Protein AF-A0A3M2DE88-F1 (afdb_monomer_lite)

pLDDT: mean 73.84, std 16.17, range [36.0, 92.06]

Sequence (151 aa):
MIAWYNGPTGQKIAAIEATQSFHRLDDEEFADDQIAKPFALRRLEQVRRLESALNFQAVREEFAISTALALTAALDVLLPSDQQIDPRLMRKELEAEHRRERLATSQRTIDSLWSLYRGLTDEELEHYVASLNPRMANDFTEPCARLFGTS

Secondary structure (DSSP, 8-state):
--TTTTSHHHHHHHHHHHH---PPPPHHHHHHHHHS-THHHHHHHHHHHHHHHHTHHHHHHHHHHHHHHHHHHHHHTTS-TTTPPPHHHHHHHHHHHHHHHHHHHHHHHHHHHHHHTTTS-HHHHHHHHHHHSTTTTHHHHHHHHHHTT--

Radius of gyration: 19.75 Å; chains: 1; bounding box: 45×34×52 Å

Structure (mmCIF, N/CA/C/O backbone):
data_AF-A0A3M2DE88-F1
#
_entry.id   AF-A0A3M2DE88-F1
#
l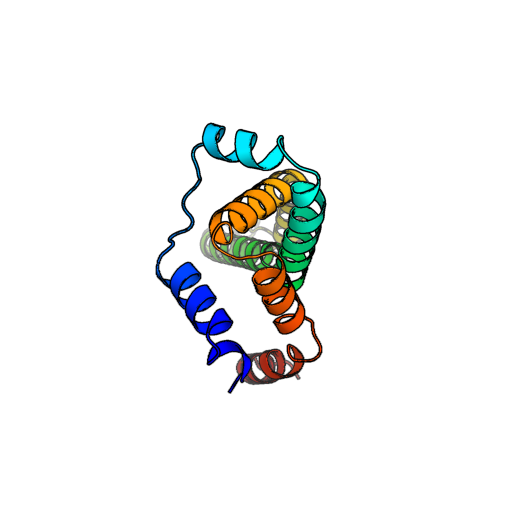oop_
_atom_site.group_PDB
_atom_site.id
_atom_site.type_symbol
_atom_site.label_atom_id
_atom_site.label_alt_id
_atom_site.label_comp_id
_atom_site.label_asym_id
_atom_site.label_entity_id
_atom_site.label_seq_id
_atom_site.pdbx_PDB_ins_code
_atom_site.Cartn_x
_atom_site.Cartn_y
_atom_site.Cartn_z
_atom_site.occupancy
_atom_site.B_iso_or_equiv
_atom_site.auth_seq_id
_atom_site.auth_comp_id
_atom_site.auth_asym_id
_atom_site.auth_atom_id
_atom_site.pdbx_PDB_model_num
ATOM 1 N N . MET A 1 1 ? 3.494 -16.619 18.479 1.00 50.00 1 MET A N 1
ATOM 2 C CA . MET A 1 1 ? 2.088 -16.511 18.028 1.00 50.00 1 MET A CA 1
ATOM 3 C C . MET A 1 1 ? 1.503 -15.281 18.692 1.00 50.00 1 MET A C 1
ATOM 5 O O . MET A 1 1 ? 1.643 -15.141 19.901 1.00 50.00 1 MET A O 1
ATOM 9 N N . ILE A 1 2 ? 1.002 -14.337 17.903 1.00 61.16 2 ILE A N 1
ATOM 10 C CA . ILE A 1 2 ? 0.817 -12.964 18.356 1.00 61.16 2 ILE A CA 1
ATOM 11 C C . ILE A 1 2 ? -0.446 -12.853 19.227 1.00 61.16 2 ILE A C 1
ATOM 13 O O . ILE A 1 2 ? -1.559 -12.990 18.732 1.00 61.16 2 ILE A O 1
ATOM 17 N N . ALA A 1 3 ? -0.280 -12.622 20.532 1.00 68.00 3 ALA A N 1
ATOM 18 C CA . ALA A 1 3 ? -1.375 -12.664 21.505 1.00 68.00 3 ALA A CA 1
ATOM 19 C C . ALA A 1 3 ? -2.527 -11.681 21.206 1.00 68.00 3 ALA A C 1
ATOM 21 O O . ALA A 1 3 ? -3.670 -11.978 21.545 1.00 68.00 3 ALA A O 1
ATOM 22 N N . TRP A 1 4 ? -2.255 -10.552 20.535 1.00 74.94 4 TRP A N 1
ATOM 23 C CA . TRP A 1 4 ? -3.293 -9.577 20.169 1.00 74.94 4 TRP A CA 1
ATOM 24 C C . TRP A 1 4 ? -4.267 -10.110 19.109 1.00 74.94 4 TRP A C 1
ATOM 26 O O . TRP A 1 4 ? -5.458 -9.809 19.171 1.00 74.94 4 TRP A O 1
ATOM 36 N N . TYR A 1 5 ? -3.791 -10.952 18.185 1.00 77.00 5 TYR A N 1
ATOM 37 C CA . TYR A 1 5 ? -4.593 -11.499 17.083 1.00 77.00 5 TYR A CA 1
ATOM 38 C C . TYR A 1 5 ? -5.709 -12.430 17.583 1.00 77.00 5 TYR A C 1
ATOM 40 O O . TYR A 1 5 ? -6.795 -12.497 17.014 1.00 77.00 5 TYR A O 1
ATOM 48 N N . ASN A 1 6 ? -5.467 -13.109 18.706 1.00 79.06 6 ASN A N 1
ATOM 49 C CA . ASN A 1 6 ? -6.437 -14.011 19.327 1.00 79.06 6 ASN A CA 1
ATOM 50 C C . ASN A 1 6 ? -7.484 -13.280 20.190 1.00 79.06 6 ASN A C 1
ATOM 52 O O . ASN A 1 6 ? -8.412 -13.916 20.685 1.00 79.06 6 ASN A O 1
ATOM 56 N N . GLY A 1 7 ? -7.341 -11.966 20.398 1.00 81.00 7 GLY A N 1
ATOM 57 C CA . GLY A 1 7 ? -8.308 -11.158 21.140 1.00 81.00 7 GLY A CA 1
ATOM 58 C C . GLY A 1 7 ? -9.535 -10.762 20.304 1.00 81.00 7 GLY A C 1
ATOM 59 O O . GLY A 1 7 ? -9.505 -10.865 19.076 1.00 81.00 7 GLY A O 1
ATOM 60 N N . PRO A 1 8 ? -10.604 -10.238 20.938 1.00 84.81 8 PRO A N 1
ATOM 61 C CA . PRO A 1 8 ? -11.811 -9.783 20.237 1.00 84.81 8 PRO A CA 1
ATOM 62 C C . PRO A 1 8 ? -11.518 -8.758 19.132 1.00 84.81 8 PRO A C 1
ATOM 64 O O . PRO A 1 8 ? -12.046 -8.864 18.028 1.00 84.81 8 PRO A O 1
ATOM 67 N N . THR A 1 9 ? -10.621 -7.805 19.404 1.00 84.56 9 THR A N 1
ATOM 68 C CA . THR A 1 9 ? -10.178 -6.800 18.427 1.00 84.56 9 THR A CA 1
ATOM 69 C C . THR A 1 9 ? -9.405 -7.437 17.271 1.00 84.56 9 THR A C 1
ATOM 71 O O . THR A 1 9 ? -9.679 -7.121 16.118 1.00 84.56 9 THR A O 1
ATOM 74 N N . GLY A 1 10 ? -8.499 -8.381 17.552 1.00 84.75 10 GLY A N 1
ATOM 75 C CA . GLY A 1 10 ? -7.733 -9.094 16.526 1.00 84.75 10 GLY A CA 1
ATOM 76 C C . GLY A 1 10 ? -8.613 -9.923 15.589 1.00 84.75 10 GLY A C 1
ATOM 77 O O . GLY A 1 10 ? -8.459 -9.842 14.375 1.00 84.75 10 GLY A O 1
ATOM 78 N N . GLN A 1 11 ? -9.605 -10.633 16.131 1.00 87.50 11 GLN A N 1
ATOM 79 C CA . GLN A 1 11 ? -10.589 -11.385 15.341 1.00 87.50 11 GLN A CA 1
ATOM 80 C C . GLN A 1 11 ? -11.461 -10.470 14.474 1.00 87.50 11 GLN A C 1
ATOM 82 O O . GLN A 1 11 ? -11.764 -10.800 13.329 1.00 87.50 11 GLN A O 1
ATOM 87 N N . LYS A 1 12 ? -11.841 -9.298 14.994 1.00 87.44 12 LYS A N 1
ATOM 88 C CA . LYS A 1 12 ? -12.603 -8.297 14.240 1.00 87.44 12 LYS A CA 1
ATOM 89 C C . LYS A 1 12 ? -11.787 -7.732 13.074 1.00 87.44 12 LYS A C 1
ATOM 91 O O . LYS A 1 12 ? -12.309 -7.643 11.969 1.00 87.44 12 LYS A O 1
ATOM 96 N N . ILE A 1 13 ? -10.513 -7.411 13.300 1.00 86.62 13 ILE A N 1
ATOM 97 C CA . ILE A 1 13 ? -9.581 -6.972 12.248 1.00 86.62 13 ILE A CA 1
ATOM 98 C C . ILE A 1 13 ? -9.397 -8.075 11.205 1.00 86.62 13 ILE A C 1
ATOM 100 O O . ILE A 1 13 ? -9.574 -7.819 10.020 1.00 86.62 13 ILE A O 1
ATOM 104 N N . ALA A 1 14 ? -9.146 -9.312 11.637 1.00 85.81 14 ALA A N 1
ATOM 105 C CA . ALA A 1 14 ? -9.008 -10.452 10.736 1.00 85.81 14 ALA A CA 1
ATOM 106 C C . ALA A 1 14 ? -10.262 -10.663 9.875 1.00 85.81 14 ALA A C 1
ATOM 108 O O . ALA A 1 14 ? -10.153 -10.944 8.686 1.00 85.81 14 ALA A O 1
ATOM 109 N N . ALA A 1 15 ? -11.455 -10.494 10.449 1.00 85.56 15 ALA A N 1
ATOM 110 C CA . ALA A 1 15 ? -12.706 -10.571 9.703 1.00 85.56 15 ALA A CA 1
ATOM 111 C C . ALA A 1 15 ? -12.846 -9.429 8.682 1.00 85.56 15 ALA A C 1
ATOM 113 O O . ALA A 1 15 ? -13.276 -9.678 7.556 1.00 85.56 15 ALA A O 1
ATOM 114 N N . ILE A 1 16 ? -12.462 -8.199 9.043 1.00 84.69 16 ILE A N 1
ATOM 115 C CA . ILE A 1 16 ? -12.432 -7.046 8.126 1.00 84.69 16 ILE A CA 1
ATOM 116 C C . ILE A 1 16 ? -11.487 -7.329 6.946 1.00 84.69 16 ILE A C 1
ATOM 118 O O . ILE A 1 16 ? -11.893 -7.203 5.792 1.00 84.69 16 ILE A O 1
ATOM 122 N N . GLU A 1 17 ? -10.263 -7.783 7.221 1.00 82.88 17 GLU A N 1
ATOM 123 C CA . GLU A 1 17 ? -9.242 -8.077 6.205 1.00 82.88 17 GLU A CA 1
ATOM 124 C C . GLU A 1 17 ? -9.597 -9.298 5.338 1.00 82.88 17 GLU A C 1
ATOM 126 O O . GLU A 1 17 ? -9.288 -9.323 4.149 1.00 82.88 17 GLU A O 1
ATOM 131 N N . ALA A 1 18 ? -10.282 -10.300 5.898 1.00 79.50 18 ALA A N 1
ATOM 132 C CA . ALA A 1 18 ? -10.698 -11.498 5.167 1.00 79.50 18 ALA A CA 1
ATOM 133 C C . ALA A 1 18 ? -11.913 -11.272 4.253 1.00 79.50 18 ALA A C 1
ATOM 135 O O . ALA A 1 18 ? -12.094 -12.009 3.284 1.00 79.50 18 ALA A O 1
ATOM 136 N N . THR A 1 19 ? -12.775 -10.301 4.571 1.00 70.62 19 THR A N 1
ATOM 137 C CA . THR A 1 19 ? -14.028 -10.063 3.831 1.00 70.62 19 THR A CA 1
ATOM 138 C C . THR A 1 19 ? -13.907 -9.002 2.746 1.00 70.62 19 THR A C 1
ATOM 140 O O . THR A 1 19 ? -14.709 -9.012 1.811 1.00 70.62 19 THR A O 1
ATOM 143 N N . GLN A 1 20 ? -12.918 -8.109 2.818 1.00 59.62 20 GLN A N 1
ATOM 144 C CA . GLN A 1 20 ? -12.772 -7.041 1.837 1.00 59.62 20 GLN A CA 1
ATOM 145 C C . GLN A 1 20 ? -11.670 -7.331 0.813 1.00 59.62 20 GLN A C 1
ATOM 147 O O . GLN A 1 20 ? -10.478 -7.223 1.081 1.00 59.62 20 GLN A O 1
ATOM 152 N N . SER A 1 21 ? -12.093 -7.586 -0.427 1.00 52.06 21 SER A N 1
ATOM 153 C CA . SER A 1 21 ? -11.334 -7.099 -1.586 1.00 52.06 21 SER A CA 1
ATOM 154 C C . SER A 1 21 ? -11.362 -5.573 -1.508 1.00 52.06 21 SER A C 1
ATOM 156 O O . SER A 1 21 ? -12.441 -5.050 -1.259 1.00 52.06 21 SER A O 1
ATOM 158 N N . PHE A 1 22 ? -10.230 -4.872 -1.663 1.00 52.78 22 PHE A N 1
ATOM 159 C CA . PHE A 1 22 ? -10.142 -3.401 -1.606 1.00 52.78 22 PHE A CA 1
ATOM 160 C C . PHE A 1 22 ? -11.232 -2.733 -2.470 1.00 52.78 22 PHE A C 1
ATOM 162 O O . PHE A 1 22 ? -11.026 -2.462 -3.654 1.00 52.78 22 PHE A O 1
ATOM 169 N N . HIS A 1 23 ? -12.408 -2.488 -1.897 1.00 43.34 23 HIS A N 1
ATOM 170 C CA . HIS A 1 23 ? -13.513 -1.841 -2.577 1.00 43.34 23 HIS A CA 1
ATOM 171 C C . HIS A 1 23 ? -13.348 -0.342 -2.364 1.00 43.34 23 HIS A C 1
ATOM 173 O O . HIS A 1 23 ? -13.332 0.151 -1.237 1.00 43.34 23 HIS A O 1
ATOM 179 N N . ARG A 1 24 ? -13.200 0.378 -3.478 1.00 48.41 24 ARG A N 1
ATOM 180 C CA . ARG A 1 24 ? -13.416 1.823 -3.537 1.00 48.41 24 ARG A CA 1
ATOM 181 C C . ARG A 1 24 ? -14.817 2.093 -2.985 1.00 48.41 24 ARG A C 1
ATOM 183 O O . ARG A 1 24 ? -15.773 1.535 -3.518 1.00 48.41 24 ARG A O 1
ATOM 190 N N . LEU A 1 25 ? -14.927 2.903 -1.934 1.00 50.72 25 LEU A N 1
ATOM 191 C CA . LEU A 1 25 ? -16.208 3.541 -1.642 1.00 50.72 25 LEU A CA 1
ATOM 192 C C . LEU A 1 25 ? -16.539 4.483 -2.799 1.00 50.72 25 LEU A C 1
ATOM 194 O O . LEU A 1 25 ? -15.629 5.049 -3.411 1.00 50.72 25 LEU A O 1
ATOM 198 N N . ASP A 1 26 ? -17.829 4.645 -3.072 1.00 51.09 26 ASP A N 1
ATOM 199 C CA . ASP A 1 26 ? -18.312 5.795 -3.824 1.00 51.09 26 ASP A CA 1
ATOM 200 C C . ASP A 1 26 ? -17.920 7.068 -3.058 1.00 51.09 26 ASP A C 1
ATOM 202 O O . ASP A 1 26 ? -18.142 7.176 -1.848 1.00 51.09 26 ASP A O 1
ATOM 206 N N . ASP A 1 27 ? -17.296 8.014 -3.763 1.00 54.28 27 ASP A N 1
ATOM 207 C CA . ASP A 1 27 ? -16.639 9.206 -3.203 1.00 54.28 27 ASP A CA 1
ATOM 208 C C . ASP A 1 27 ? -17.583 10.097 -2.354 1.00 54.28 27 ASP A C 1
ATOM 210 O O . ASP A 1 27 ? -17.120 10.906 -1.548 1.00 54.28 27 ASP A O 1
ATOM 214 N N . GLU A 1 28 ? -18.904 9.935 -2.490 1.00 52.78 28 GLU A N 1
ATOM 215 C CA . GLU A 1 28 ? -19.930 10.709 -1.777 1.00 52.78 28 GLU A CA 1
ATOM 216 C C . GLU A 1 28 ? -20.119 10.271 -0.311 1.00 52.78 28 GLU A C 1
ATOM 218 O O . GLU A 1 28 ? -20.211 11.124 0.570 1.00 52.78 28 GLU A O 1
ATOM 223 N N . GLU A 1 29 ? -20.095 8.966 -0.008 1.00 54.72 29 GLU A N 1
ATOM 224 C CA . GLU A 1 29 ? -20.278 8.458 1.370 1.00 54.72 29 GLU A CA 1
ATOM 225 C C . GLU A 1 29 ? -19.037 8.749 2.241 1.00 54.72 29 GLU A C 1
ATOM 227 O O . GLU A 1 29 ? -19.114 8.893 3.461 1.00 54.72 29 GLU A O 1
ATOM 232 N N . PHE A 1 30 ? -17.876 8.891 1.595 1.00 57.00 30 PHE A N 1
ATOM 233 C CA . PHE A 1 30 ? -16.601 9.189 2.241 1.00 57.00 30 PHE A CA 1
ATOM 234 C C . PHE A 1 30 ? -16.442 10.672 2.624 1.00 57.00 30 PHE A C 1
ATOM 236 O O . PHE A 1 30 ? -15.752 11.000 3.594 1.00 57.00 30 PHE A O 1
ATOM 243 N N . ALA A 1 31 ? -17.077 11.579 1.874 1.00 57.66 31 ALA A N 1
ATOM 244 C CA . ALA A 1 31 ? -17.024 13.016 2.133 1.00 57.66 31 ALA A CA 1
ATOM 245 C C . ALA A 1 31 ? -17.815 13.404 3.396 1.00 57.66 31 ALA A C 1
ATOM 247 O O . ALA A 1 31 ? -17.329 14.200 4.204 1.00 57.66 31 ALA A O 1
ATOM 248 N N . ASP A 1 32 ? -18.984 12.798 3.615 1.00 57.16 32 ASP A N 1
ATOM 249 C CA . ASP A 1 32 ? -19.841 13.103 4.768 1.00 57.16 32 ASP A CA 1
ATOM 250 C C . ASP A 1 32 ? -19.217 12.667 6.108 1.00 57.16 32 ASP A C 1
ATOM 252 O O . ASP A 1 32 ? -19.322 13.383 7.111 1.00 57.16 32 ASP A O 1
ATOM 256 N N . ASP A 1 33 ? -18.482 11.551 6.123 1.00 56.94 33 ASP A N 1
ATOM 257 C CA . ASP A 1 33 ? -17.803 11.036 7.321 1.00 56.94 33 ASP A CA 1
ATOM 258 C C . ASP A 1 33 ? -16.586 11.889 7.739 1.00 56.94 33 ASP A C 1
ATOM 260 O O . ASP A 1 33 ? -16.257 11.979 8.927 1.00 56.94 33 ASP A O 1
ATOM 264 N N . GLN A 1 34 ? -15.926 12.560 6.786 1.00 56.66 34 GLN A N 1
ATOM 265 C CA . GLN A 1 34 ? -14.774 13.429 7.064 1.00 56.66 34 GLN A CA 1
ATOM 266 C C . GLN A 1 34 ? -15.162 14.826 7.566 1.00 56.66 34 GLN A C 1
ATOM 268 O O . GLN A 1 34 ? -14.399 15.445 8.311 1.00 56.66 34 GLN A O 1
ATOM 273 N N . ILE A 1 35 ? -16.325 15.345 7.165 1.00 54.97 35 ILE A N 1
ATOM 274 C CA . ILE A 1 35 ? -16.667 16.766 7.338 1.00 54.97 35 ILE A CA 1
ATOM 275 C C . ILE A 1 35 ? -17.307 17.065 8.710 1.00 54.97 35 ILE A C 1
ATOM 277 O O . ILE A 1 35 ? -17.264 18.204 9.176 1.00 54.97 35 ILE A O 1
ATOM 281 N N . ALA A 1 36 ? -17.862 16.075 9.418 1.00 49.53 36 ALA A N 1
ATOM 282 C CA . ALA A 1 36 ? -18.843 16.379 10.464 1.00 49.53 36 ALA A CA 1
ATOM 283 C C . ALA A 1 36 ? -18.349 16.511 11.927 1.00 49.53 36 ALA A C 1
ATOM 285 O O . ALA A 1 36 ? -19.133 16.989 12.751 1.00 49.53 36 ALA A O 1
ATOM 286 N N . LYS A 1 37 ? -17.132 16.103 12.344 1.00 54.09 37 LYS A N 1
ATOM 287 C CA . LYS A 1 37 ? -16.791 16.067 13.796 1.00 54.09 37 LYS A CA 1
ATOM 288 C C . LYS A 1 37 ? -15.310 16.298 14.151 1.00 54.09 37 LYS A C 1
ATOM 290 O O . LYS A 1 37 ? -14.436 15.825 13.437 1.00 54.09 37 LYS A O 1
ATOM 295 N N . PRO 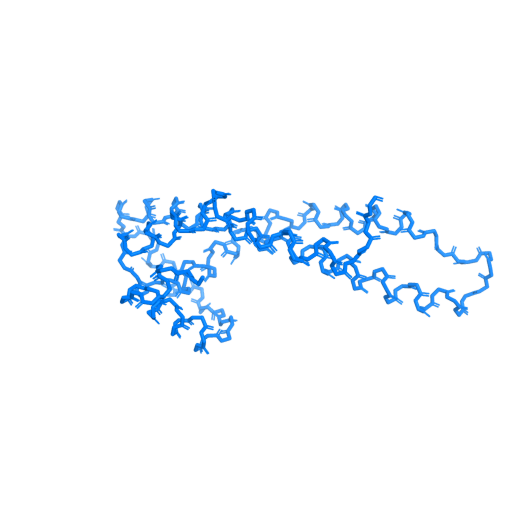A 1 38 ? -14.995 16.861 15.341 1.00 53.19 38 PRO A N 1
ATOM 296 C CA . PRO A 1 38 ? -13.630 16.872 15.897 1.00 53.19 38 PRO A CA 1
ATOM 297 C C . PRO A 1 38 ? -13.027 15.465 16.092 1.00 53.19 38 PRO A C 1
ATOM 299 O O . PRO A 1 38 ? -11.807 15.314 16.094 1.00 53.19 38 PRO A O 1
ATOM 302 N N . PHE A 1 39 ? -13.866 14.425 16.177 1.00 56.59 39 PHE A N 1
ATOM 303 C CA . PHE A 1 39 ? -13.452 13.015 16.159 1.00 56.59 39 PHE A CA 1
ATOM 304 C C . PHE A 1 39 ? -12.753 12.605 14.846 1.00 56.59 39 PHE A C 1
ATOM 306 O O . PHE A 1 39 ? -11.932 11.690 14.854 1.00 56.59 39 PHE A O 1
ATOM 313 N N . ALA A 1 40 ? -12.996 13.319 13.740 1.00 70.75 40 ALA A N 1
ATOM 314 C CA . ALA A 1 40 ? -12.380 13.018 12.452 1.00 70.75 40 ALA A CA 1
ATOM 315 C C . ALA A 1 40 ? -10.861 13.279 12.442 1.00 70.75 40 ALA A C 1
ATOM 317 O O . ALA A 1 40 ? -10.116 12.536 11.809 1.00 70.75 40 ALA A O 1
ATOM 318 N N . LEU A 1 41 ? -10.365 14.273 13.193 1.00 76.75 41 LEU A N 1
ATOM 319 C CA . LEU A 1 41 ? -8.928 14.581 13.238 1.00 76.75 41 LEU A CA 1
ATOM 320 C C . LEU A 1 41 ? -8.120 13.491 13.953 1.00 76.75 41 LEU A C 1
ATOM 322 O O . LEU A 1 41 ? -7.075 13.078 13.454 1.00 76.75 41 LEU A O 1
ATOM 326 N N . ARG A 1 42 ? -8.623 12.994 15.092 1.00 82.25 42 ARG A N 1
ATOM 327 C CA . ARG A 1 42 ? -7.987 11.895 15.837 1.00 82.25 42 ARG A CA 1
ATOM 328 C C . ARG A 1 42 ? -7.927 10.635 14.981 1.00 82.25 42 ARG A C 1
ATOM 330 O O . ARG A 1 42 ? -6.872 10.018 14.864 1.00 82.25 42 ARG A O 1
ATOM 337 N N . ARG A 1 43 ? -9.042 10.285 14.341 1.00 84.62 43 ARG A N 1
ATOM 338 C CA . ARG A 1 43 ? -9.106 9.125 13.453 1.00 84.62 43 ARG A CA 1
ATOM 339 C C . ARG A 1 43 ? -8.175 9.270 12.250 1.00 84.62 43 ARG A C 1
ATOM 341 O O . ARG A 1 43 ? -7.491 8.314 11.897 1.00 84.62 43 ARG A O 1
ATOM 348 N N . LEU A 1 44 ? -8.059 10.469 11.680 1.00 83.62 44 LEU A N 1
ATOM 349 C CA . LEU A 1 44 ? -7.139 10.735 10.569 1.00 83.62 44 LEU A CA 1
ATOM 350 C C . LEU A 1 44 ? -5.685 10.503 10.976 1.00 83.62 44 LEU A C 1
ATOM 352 O O . LEU A 1 44 ? -4.911 9.912 10.224 1.00 83.62 44 LEU A O 1
ATOM 356 N N . GLU A 1 45 ? -5.310 10.943 12.175 1.00 86.94 45 GLU A N 1
ATOM 357 C CA . GLU A 1 45 ? -3.978 10.704 12.722 1.00 86.94 45 GLU A CA 1
ATOM 358 C C . GLU A 1 45 ? -3.712 9.208 12.939 1.00 86.94 45 GLU A C 1
ATOM 360 O O . GLU A 1 45 ? -2.649 8.709 12.567 1.00 86.94 45 GLU A O 1
ATOM 365 N N . GLN A 1 46 ? -4.689 8.470 13.471 1.00 87.56 46 GLN A N 1
ATOM 366 C CA . GLN A 1 46 ? -4.585 7.021 13.659 1.00 87.56 46 GLN A CA 1
ATOM 367 C C . GLN A 1 46 ? -4.421 6.279 12.331 1.00 87.56 46 GLN A C 1
ATOM 369 O O . GLN A 1 46 ? -3.545 5.426 12.218 1.00 87.56 46 GLN A O 1
ATOM 374 N N . VAL A 1 47 ? -5.189 6.644 11.302 1.00 87.88 47 VAL A N 1
ATOM 375 C CA . VAL A 1 47 ? -5.075 6.054 9.960 1.00 87.88 47 VAL A CA 1
ATOM 376 C C . VAL A 1 47 ? -3.724 6.377 9.314 1.00 87.88 47 VAL A C 1
ATOM 378 O O . VAL A 1 47 ? -3.113 5.503 8.706 1.00 87.88 47 VAL A O 1
ATOM 381 N N . ARG A 1 48 ? -3.196 7.595 9.486 1.00 86.62 48 ARG A N 1
ATOM 382 C CA . ARG A 1 48 ? -1.844 7.945 9.010 1.00 86.62 48 ARG A CA 1
ATOM 383 C C . ARG A 1 48 ? -0.756 7.138 9.714 1.00 86.62 48 ARG A C 1
ATOM 385 O O . ARG A 1 48 ? 0.183 6.672 9.074 1.00 86.62 48 ARG A O 1
ATOM 392 N N . ARG A 1 49 ? -0.881 6.947 11.030 1.00 87.38 49 ARG A N 1
ATOM 393 C CA . ARG A 1 49 ? 0.034 6.088 11.797 1.00 87.38 49 ARG A CA 1
ATOM 394 C C . ARG A 1 49 ? -0.080 4.628 11.368 1.00 87.38 49 ARG A C 1
ATOM 396 O O . ARG A 1 49 ? 0.939 3.949 11.311 1.00 87.38 49 ARG A O 1
ATOM 403 N N . LEU A 1 50 ? -1.285 4.167 11.036 1.00 87.81 50 LEU A N 1
ATOM 404 C CA . LEU A 1 50 ? -1.519 2.829 10.505 1.00 87.81 50 LEU A CA 1
ATOM 405 C C . LEU A 1 50 ? -0.847 2.633 9.142 1.00 87.81 50 LEU A C 1
ATOM 407 O O . LEU A 1 50 ? -0.146 1.647 8.953 1.00 87.81 50 LEU A O 1
ATOM 411 N N . GLU A 1 51 ? -1.019 3.577 8.215 1.00 85.25 51 GLU A N 1
ATOM 412 C CA . GLU A 1 51 ? -0.374 3.545 6.895 1.00 85.25 51 GLU A CA 1
ATOM 413 C C . GLU A 1 51 ? 1.151 3.441 7.023 1.00 85.25 51 GLU A C 1
ATOM 415 O O . GLU A 1 51 ? 1.763 2.552 6.426 1.00 85.25 51 GLU A O 1
ATOM 420 N N . SER A 1 52 ? 1.733 4.269 7.894 1.00 83.38 52 SER A N 1
ATOM 421 C CA . SER A 1 52 ? 3.164 4.258 8.201 1.00 83.38 52 SER A CA 1
ATOM 422 C C . SER A 1 52 ? 3.624 2.932 8.819 1.00 83.38 52 SER A C 1
ATOM 424 O O . SER A 1 52 ? 4.645 2.381 8.408 1.00 83.38 52 SER A O 1
ATOM 426 N N . ALA A 1 53 ? 2.855 2.372 9.761 1.00 81.31 53 ALA A N 1
ATOM 427 C CA . ALA A 1 53 ? 3.185 1.106 10.420 1.00 81.31 53 ALA A CA 1
ATOM 428 C C . ALA A 1 53 ? 3.084 -0.105 9.477 1.00 81.31 53 ALA A C 1
ATOM 430 O O . ALA A 1 53 ? 3.897 -1.023 9.565 1.00 81.31 53 ALA A O 1
ATOM 431 N N . LEU A 1 54 ? 2.113 -0.103 8.560 1.00 80.69 54 LEU A N 1
ATOM 432 C CA . LEU A 1 54 ? 1.956 -1.151 7.549 1.00 80.69 54 LEU A CA 1
ATOM 433 C C . LEU A 1 54 ? 2.986 -1.032 6.421 1.00 80.69 54 LEU A C 1
ATOM 435 O O . LEU A 1 54 ? 3.236 -2.011 5.719 1.00 80.69 54 LEU A O 1
ATOM 439 N N . ASN A 1 55 ? 3.556 0.162 6.219 1.00 76.25 55 ASN A N 1
ATOM 440 C CA . ASN A 1 55 ? 4.493 0.478 5.141 1.00 76.25 55 ASN A CA 1
ATOM 441 C C . ASN A 1 55 ? 3.991 0.013 3.755 1.00 76.25 55 ASN A C 1
ATOM 443 O O . ASN A 1 55 ? 4.766 -0.363 2.870 1.00 76.25 55 ASN A O 1
ATOM 447 N N . PHE A 1 56 ? 2.665 0.008 3.574 1.00 71.38 56 PHE A N 1
ATOM 448 C CA . PHE A 1 56 ? 1.994 -0.616 2.434 1.00 71.38 56 PHE A CA 1
ATOM 449 C C . PHE A 1 56 ? 2.403 0.031 1.109 1.00 71.38 56 PHE A C 1
ATOM 451 O O . PHE A 1 56 ? 2.558 -0.659 0.101 1.00 71.38 56 PHE A O 1
ATOM 458 N N . GLN A 1 57 ? 2.625 1.349 1.119 1.00 71.75 57 GLN A N 1
ATOM 459 C CA . GLN A 1 57 ? 3.112 2.083 -0.045 1.00 71.75 57 GLN A CA 1
ATOM 460 C C . GLN A 1 57 ? 4.503 1.620 -0.474 1.00 71.75 57 GLN A C 1
ATOM 462 O O . GLN A 1 57 ? 4.678 1.297 -1.642 1.00 71.75 57 GLN A O 1
ATOM 467 N N . ALA A 1 58 ? 5.465 1.496 0.446 1.00 74.75 58 ALA A N 1
ATOM 468 C CA . ALA A 1 58 ? 6.812 1.058 0.079 1.00 74.75 58 ALA A CA 1
ATOM 469 C C . ALA A 1 58 ? 6.824 -0.387 -0.441 1.00 74.75 58 ALA A C 1
ATOM 471 O O . ALA A 1 58 ? 7.511 -0.684 -1.413 1.00 74.75 58 ALA A O 1
ATOM 472 N N . VAL A 1 59 ? 6.031 -1.281 0.162 1.00 77.81 59 VAL A N 1
ATOM 473 C CA . VAL A 1 59 ? 5.910 -2.671 -0.310 1.00 77.81 59 VAL A CA 1
ATOM 474 C C . VAL A 1 59 ? 5.288 -2.725 -1.708 1.00 77.81 59 VAL A C 1
ATOM 476 O O . VAL A 1 59 ? 5.774 -3.456 -2.571 1.00 77.81 59 VAL A O 1
ATOM 479 N N . ARG A 1 60 ? 4.237 -1.936 -1.965 1.00 75.31 60 ARG A N 1
ATOM 480 C CA . ARG A 1 60 ? 3.628 -1.839 -3.301 1.00 75.31 60 ARG A CA 1
ATOM 481 C C . ARG A 1 60 ? 4.573 -1.240 -4.334 1.00 75.31 60 ARG A C 1
ATOM 483 O O . ARG A 1 60 ? 4.610 -1.748 -5.450 1.00 75.31 60 ARG A O 1
ATOM 490 N N . GLU A 1 61 ? 5.298 -0.183 -3.979 1.00 80.44 61 GLU A N 1
ATOM 491 C CA . GLU A 1 61 ? 6.305 0.452 -4.837 1.00 80.44 61 GLU A CA 1
ATOM 492 C C . GLU A 1 61 ? 7.397 -0.556 -5.213 1.00 80.44 61 GLU A C 1
ATOM 494 O O . GLU A 1 61 ? 7.652 -0.763 -6.397 1.00 80.44 61 GLU A O 1
ATOM 499 N N . GLU A 1 62 ? 7.973 -1.260 -4.236 1.00 82.62 62 GLU A N 1
ATOM 500 C CA . GLU A 1 62 ? 9.024 -2.251 -4.490 1.00 82.62 62 GLU A CA 1
ATOM 501 C C . GLU A 1 62 ? 8.518 -3.409 -5.360 1.00 82.62 62 GLU A C 1
ATOM 503 O O . GLU A 1 62 ? 9.210 -3.848 -6.281 1.00 82.62 62 GLU A O 1
ATOM 508 N N . PHE A 1 63 ? 7.290 -3.881 -5.120 1.00 80.88 63 PHE A N 1
ATOM 509 C CA . PHE A 1 63 ? 6.672 -4.920 -5.940 1.00 80.88 63 PHE A CA 1
ATOM 510 C C . PHE A 1 63 ? 6.438 -4.451 -7.383 1.00 80.88 63 PHE A C 1
ATOM 512 O O . PHE A 1 63 ? 6.730 -5.191 -8.326 1.00 80.88 63 PHE A O 1
ATOM 519 N N . ALA A 1 64 ? 5.939 -3.226 -7.569 1.00 81.88 64 ALA A N 1
ATOM 520 C CA . ALA A 1 64 ? 5.702 -2.644 -8.887 1.00 81.88 64 ALA A CA 1
ATOM 521 C C . ALA A 1 64 ? 7.014 -2.461 -9.660 1.00 81.88 64 ALA A C 1
ATOM 523 O O . ALA A 1 64 ? 7.117 -2.919 -10.798 1.00 81.88 64 ALA A O 1
ATOM 524 N N . ILE A 1 65 ? 8.037 -1.884 -9.020 1.00 84.94 65 ILE A N 1
ATOM 525 C CA . ILE A 1 65 ? 9.371 -1.704 -9.604 1.00 84.94 65 ILE A CA 1
ATOM 526 C C . ILE A 1 65 ? 9.983 -3.061 -9.954 1.00 84.94 65 ILE A C 1
ATOM 528 O O . ILE A 1 65 ? 10.457 -3.247 -11.072 1.00 84.94 65 ILE A O 1
ATOM 532 N N . SER A 1 66 ? 9.943 -4.031 -9.040 1.00 85.12 66 SER A N 1
ATOM 533 C CA . SER A 1 66 ? 10.490 -5.372 -9.279 1.00 85.12 66 SER A CA 1
ATOM 534 C C . SER A 1 66 ? 9.785 -6.088 -10.430 1.00 85.12 66 SER A C 1
ATOM 536 O O . SER A 1 66 ? 10.447 -6.691 -11.273 1.00 85.12 66 SER A O 1
ATOM 538 N N . THR A 1 67 ? 8.456 -5.987 -10.511 1.00 85.81 67 THR A N 1
ATOM 539 C CA . THR A 1 67 ? 7.670 -6.591 -11.598 1.00 85.81 67 THR A CA 1
ATOM 540 C C . THR A 1 67 ? 7.968 -5.920 -12.936 1.00 85.81 67 THR A C 1
ATOM 542 O O . THR A 1 67 ? 8.186 -6.610 -13.931 1.00 85.81 67 THR A O 1
ATOM 545 N N . ALA A 1 68 ? 8.030 -4.586 -12.962 1.00 85.56 68 ALA A N 1
ATOM 546 C CA . ALA A 1 68 ? 8.379 -3.828 -14.157 1.00 85.56 68 ALA A CA 1
ATOM 547 C C . ALA A 1 68 ? 9.794 -4.172 -14.638 1.00 85.56 68 ALA A C 1
ATOM 549 O O . ALA A 1 68 ? 9.983 -4.457 -15.814 1.00 85.56 68 ALA A O 1
ATOM 550 N N . LEU A 1 69 ? 10.774 -4.242 -13.733 1.00 88.06 69 LEU A N 1
ATOM 551 C CA . LEU A 1 69 ? 12.141 -4.645 -14.069 1.00 88.06 69 LEU A CA 1
ATOM 552 C C . LEU A 1 69 ? 12.212 -6.081 -14.589 1.00 88.06 69 LEU A C 1
ATOM 554 O O . LEU A 1 69 ? 12.907 -6.324 -15.571 1.00 88.06 69 LEU A O 1
ATOM 558 N N . ALA A 1 70 ? 11.496 -7.022 -13.969 1.00 87.69 70 ALA A N 1
ATOM 559 C CA . ALA A 1 70 ? 11.466 -8.412 -14.417 1.00 87.69 70 ALA A CA 1
ATOM 560 C C . ALA A 1 70 ? 10.855 -8.547 -15.820 1.00 87.69 70 ALA A C 1
ATOM 562 O O . ALA A 1 70 ? 11.399 -9.260 -16.663 1.00 87.69 70 ALA A O 1
ATOM 563 N N . LEU A 1 71 ? 9.756 -7.834 -16.087 1.00 87.50 71 LEU A N 1
ATOM 564 C CA . LEU A 1 71 ? 9.115 -7.821 -17.399 1.00 87.50 71 LEU A CA 1
ATOM 565 C C . LEU A 1 71 ? 10.017 -7.175 -18.454 1.00 87.50 71 LEU A C 1
ATOM 567 O O . LEU A 1 71 ? 10.202 -7.748 -19.525 1.00 87.50 71 LEU A O 1
ATOM 571 N N . THR A 1 72 ? 10.613 -6.022 -18.142 1.00 86.19 72 THR A N 1
ATOM 572 C CA . THR A 1 72 ? 11.562 -5.352 -19.034 1.00 86.19 72 THR A CA 1
ATOM 573 C C . THR A 1 72 ? 12.740 -6.265 -19.333 1.00 86.19 72 THR A C 1
ATOM 575 O O . THR A 1 72 ? 13.029 -6.476 -20.499 1.00 86.19 72 THR A O 1
ATOM 578 N N . ALA A 1 73 ? 13.365 -6.882 -18.326 1.00 86.31 73 ALA A N 1
ATOM 579 C CA . ALA A 1 73 ? 14.487 -7.797 -18.533 1.00 86.31 73 ALA A CA 1
ATOM 580 C C . ALA A 1 73 ? 14.111 -9.001 -19.414 1.00 86.31 73 ALA A C 1
ATOM 582 O O . ALA A 1 73 ? 14.900 -9.415 -20.260 1.00 86.31 73 ALA A O 1
ATOM 583 N N . ALA A 1 74 ? 12.901 -9.548 -19.257 1.00 87.44 74 ALA A N 1
ATOM 584 C CA . ALA A 1 74 ? 12.420 -10.645 -20.096 1.00 87.44 74 ALA A CA 1
ATOM 585 C C . ALA A 1 74 ? 12.239 -10.233 -21.569 1.00 87.44 74 ALA A C 1
ATOM 587 O O . ALA A 1 74 ? 12.481 -11.041 -22.464 1.00 87.44 74 ALA A O 1
ATOM 588 N N . LEU A 1 75 ? 11.824 -8.988 -21.822 1.00 87.50 75 LEU A N 1
ATOM 589 C CA . LEU A 1 75 ? 11.667 -8.437 -23.171 1.00 87.50 75 LEU A CA 1
ATOM 590 C C . LEU A 1 75 ? 12.996 -7.947 -23.766 1.00 87.50 75 LEU A C 1
ATOM 592 O O . LEU A 1 75 ? 13.202 -8.069 -24.969 1.00 87.50 75 LEU A O 1
ATOM 596 N N . ASP A 1 76 ? 13.906 -7.443 -22.934 1.00 88.31 76 ASP A N 1
ATOM 597 C CA . ASP A 1 76 ? 15.198 -6.869 -23.326 1.00 88.31 76 ASP A CA 1
ATOM 598 C C . ASP A 1 76 ? 16.124 -7.905 -23.976 1.00 88.31 76 ASP A C 1
ATOM 600 O O . ASP A 1 76 ? 16.835 -7.614 -24.934 1.00 88.31 76 ASP A O 1
ATOM 604 N N . VAL A 1 77 ? 16.029 -9.165 -23.540 1.00 87.69 77 VAL A N 1
ATOM 605 C CA . VAL A 1 77 ? 16.745 -10.302 -24.147 1.00 87.69 77 VAL A CA 1
ATOM 606 C C . VAL A 1 77 ? 16.360 -10.522 -25.620 1.00 87.69 77 VAL A C 1
ATOM 608 O O . VAL A 1 77 ? 17.119 -11.138 -26.367 1.00 87.69 77 VAL A O 1
ATOM 611 N N . LEU A 1 78 ? 15.203 -10.017 -26.060 1.00 89.12 78 LEU A N 1
ATOM 612 C CA . LEU A 1 78 ? 14.756 -10.098 -27.454 1.00 89.12 78 LEU A CA 1
ATOM 613 C C . LEU A 1 78 ? 15.299 -8.954 -28.326 1.00 89.12 78 LEU A C 1
ATOM 615 O O . LEU A 1 78 ? 15.137 -9.001 -29.547 1.00 89.12 78 LEU A O 1
ATOM 619 N N . LEU A 1 79 ? 15.924 -7.935 -27.728 1.00 88.19 79 LEU A N 1
ATOM 620 C CA . LEU A 1 79 ? 16.475 -6.787 -28.440 1.00 88.19 79 LEU A CA 1
ATOM 621 C C . LEU A 1 79 ? 17.925 -7.040 -28.895 1.00 88.19 79 LEU A C 1
ATOM 623 O O . LEU A 1 79 ? 18.686 -7.745 -28.222 1.00 88.19 79 LEU A O 1
ATOM 627 N N . PRO A 1 80 ? 18.344 -6.442 -30.028 1.00 92.06 80 PRO A N 1
ATOM 628 C CA . PRO A 1 80 ? 19.752 -6.346 -30.401 1.00 92.06 80 PRO A CA 1
ATOM 629 C C . PRO A 1 80 ? 20.602 -5.756 -29.267 1.00 92.06 80 PRO A C 1
ATOM 631 O O . PRO A 1 80 ? 20.147 -4.881 -28.537 1.00 92.06 80 PRO A O 1
ATOM 634 N N . SER A 1 81 ? 21.853 -6.201 -29.122 1.00 85.38 81 SER A N 1
ATOM 635 C CA . SER A 1 81 ? 22.726 -5.808 -28.002 1.00 85.38 81 SER A CA 1
ATOM 636 C C . SER A 1 81 ? 22.999 -4.301 -27.903 1.00 85.38 81 SER A C 1
ATOM 638 O O . SER A 1 81 ? 23.315 -3.804 -26.830 1.00 85.38 81 SER A O 1
ATOM 640 N N . ASP A 1 82 ? 22.900 -3.573 -29.014 1.00 89.06 82 ASP A N 1
ATOM 641 C CA . ASP A 1 82 ? 23.019 -2.112 -29.086 1.00 89.06 82 ASP A CA 1
ATOM 642 C C . ASP A 1 82 ? 21.740 -1.370 -28.656 1.00 89.06 82 ASP A C 1
ATOM 644 O O . ASP A 1 82 ? 21.770 -0.157 -28.460 1.00 89.06 82 ASP A O 1
ATOM 648 N N . GLN A 1 83 ? 20.631 -2.095 -28.497 1.00 86.94 83 GLN A N 1
ATOM 649 C CA . GLN A 1 83 ? 19.321 -1.590 -28.077 1.00 86.94 83 GLN A CA 1
ATOM 650 C C . GLN A 1 83 ? 18.908 -2.094 -26.689 1.00 86.94 83 GLN A C 1
ATOM 652 O O . GLN A 1 83 ? 17.843 -1.713 -26.205 1.00 86.94 83 GLN A O 1
ATOM 657 N N . GLN A 1 84 ? 19.736 -2.932 -26.057 1.00 87.94 84 GLN A N 1
ATOM 658 C CA . GLN A 1 84 ? 19.494 -3.419 -24.704 1.00 87.94 84 GLN A CA 1
ATOM 659 C C . GLN A 1 84 ? 19.525 -2.273 -23.694 1.00 87.94 84 GLN A C 1
ATOM 661 O O . GLN A 1 84 ? 20.367 -1.370 -23.746 1.00 87.94 84 GLN A O 1
ATOM 666 N N . ILE A 1 85 ? 18.584 -2.313 -22.764 1.00 86.38 85 ILE A N 1
ATOM 667 C CA . ILE A 1 85 ? 18.347 -1.269 -21.779 1.00 86.38 85 ILE A CA 1
ATOM 668 C C . ILE A 1 85 ? 19.165 -1.571 -20.524 1.00 86.38 85 ILE A C 1
ATOM 670 O O . ILE A 1 85 ? 19.046 -2.643 -19.938 1.00 86.38 85 ILE A O 1
ATOM 674 N N . ASP A 1 86 ? 19.940 -0.594 -20.036 1.00 85.38 86 ASP A N 1
ATOM 675 C CA . ASP A 1 86 ? 20.615 -0.721 -18.737 1.00 85.38 86 ASP A CA 1
ATOM 676 C C . ASP A 1 86 ? 19.568 -0.840 -17.605 1.00 85.38 86 ASP A C 1
ATOM 678 O O . ASP A 1 86 ? 18.844 0.130 -17.328 1.00 85.38 86 ASP A O 1
ATOM 682 N N . PRO A 1 87 ? 19.512 -1.976 -16.878 1.00 81.38 87 PRO A N 1
ATOM 683 C CA . PRO A 1 87 ? 18.555 -2.177 -15.792 1.00 81.38 87 PRO A CA 1
ATOM 684 C C . PRO A 1 87 ? 18.664 -1.125 -14.680 1.00 81.38 87 PRO A C 1
ATOM 686 O O . PRO A 1 87 ? 17.681 -0.840 -13.992 1.00 81.38 87 PRO A O 1
ATOM 689 N N . ARG A 1 88 ? 19.845 -0.520 -14.489 1.00 85.50 88 ARG A N 1
ATOM 690 C CA . ARG A 1 88 ? 20.062 0.533 -13.485 1.00 85.50 88 ARG A CA 1
ATOM 691 C C . ARG A 1 88 ? 19.414 1.849 -13.892 1.00 85.50 88 ARG A C 1
ATOM 693 O O . ARG A 1 88 ? 18.859 2.534 -13.033 1.00 85.50 88 ARG A O 1
ATOM 700 N N . LEU A 1 89 ? 19.475 2.200 -15.178 1.00 86.12 89 LEU A N 1
ATOM 701 C CA . LEU A 1 89 ? 18.809 3.392 -15.705 1.00 86.12 89 LEU A CA 1
ATOM 702 C C . LEU A 1 89 ? 17.291 3.223 -15.638 1.00 86.12 89 LEU A C 1
ATOM 704 O O . LEU A 1 89 ? 16.616 4.097 -15.098 1.00 86.12 89 LEU A O 1
ATOM 708 N N . MET A 1 90 ? 16.783 2.057 -16.046 1.00 85.19 90 MET A N 1
ATOM 709 C CA . MET A 1 90 ? 15.358 1.728 -15.957 1.00 85.19 90 MET A CA 1
ATOM 710 C C . MET A 1 90 ? 14.841 1.791 -14.513 1.00 85.19 90 MET A C 1
ATOM 712 O O . MET A 1 90 ? 13.832 2.437 -14.241 1.00 85.19 90 MET A O 1
ATOM 716 N N . ARG A 1 91 ? 15.558 1.190 -13.548 1.00 86.19 91 ARG A N 1
ATOM 717 C CA . ARG A 1 91 ? 15.191 1.286 -12.124 1.00 86.19 91 ARG A CA 1
ATOM 718 C C . ARG A 1 91 ? 15.106 2.744 -11.670 1.00 86.19 91 ARG A C 1
ATOM 720 O O . ARG A 1 91 ? 14.135 3.127 -11.026 1.00 86.19 91 ARG A O 1
ATOM 727 N N . LYS A 1 92 ? 16.101 3.563 -12.019 1.00 89.00 92 LYS A N 1
ATOM 728 C CA . LYS A 1 92 ? 16.149 4.977 -11.626 1.00 89.00 92 LYS A CA 1
ATOM 729 C C . LYS A 1 92 ? 14.982 5.783 -12.208 1.00 89.00 92 LYS A C 1
ATOM 731 O O . LYS A 1 92 ? 14.464 6.668 -11.525 1.00 89.00 92 LYS A O 1
ATOM 736 N N . GLU A 1 93 ? 14.582 5.499 -13.445 1.00 87.50 93 GLU A N 1
ATOM 737 C CA . GLU A 1 93 ? 13.421 6.125 -14.087 1.00 87.50 93 GLU A CA 1
ATOM 738 C C . GLU A 1 93 ? 12.109 5.707 -13.419 1.00 87.50 93 GLU A C 1
ATOM 740 O O . GLU A 1 93 ? 11.315 6.577 -13.059 1.00 87.50 93 GLU A O 1
ATOM 745 N N . LEU A 1 94 ? 11.926 4.411 -13.148 1.00 85.69 94 LEU A N 1
ATOM 746 C CA . LEU A 1 94 ? 10.755 3.894 -12.431 1.00 85.69 94 LEU A CA 1
ATOM 747 C C . LEU A 1 94 ? 10.632 4.502 -11.028 1.00 85.69 94 LEU A C 1
ATOM 749 O O . LEU A 1 94 ? 9.563 4.971 -10.643 1.00 85.69 94 LEU A O 1
ATOM 753 N N . GLU A 1 95 ? 11.730 4.579 -10.276 1.00 86.19 95 GLU A N 1
ATOM 754 C CA . GLU A 1 95 ? 11.749 5.244 -8.969 1.00 86.19 95 GLU A CA 1
ATOM 755 C C . GLU A 1 95 ? 11.402 6.740 -9.068 1.00 86.19 95 GLU A C 1
ATOM 757 O O . GLU A 1 95 ? 10.759 7.298 -8.177 1.00 86.19 95 GLU A O 1
ATOM 762 N N . ALA A 1 96 ? 11.846 7.425 -10.128 1.00 85.94 96 ALA A N 1
ATOM 763 C CA . ALA A 1 96 ? 11.532 8.836 -10.345 1.00 85.94 96 ALA A CA 1
ATOM 764 C C . ALA A 1 96 ? 10.056 9.061 -10.692 1.00 85.94 96 ALA A C 1
ATOM 766 O O . ALA A 1 96 ? 9.482 10.060 -10.252 1.00 85.94 96 ALA A O 1
ATOM 767 N N . GLU A 1 97 ? 9.442 8.141 -11.433 1.00 83.38 97 GLU A N 1
ATOM 768 C CA . GLU A 1 97 ? 8.006 8.157 -11.705 1.00 83.38 97 GLU A CA 1
ATOM 769 C C . GLU A 1 97 ? 7.199 7.904 -10.432 1.00 83.38 97 GLU A C 1
ATOM 771 O O . GLU A 1 97 ? 6.374 8.733 -10.048 1.00 83.38 97 GLU A O 1
ATOM 776 N N . HIS A 1 98 ? 7.531 6.850 -9.685 1.00 78.31 98 HIS A N 1
ATOM 777 C CA . HIS A 1 98 ? 6.847 6.526 -8.435 1.00 78.31 98 HIS A CA 1
ATOM 778 C C . HIS A 1 98 ? 6.918 7.661 -7.407 1.00 78.31 98 HIS A C 1
ATOM 780 O O . HIS A 1 98 ? 5.917 7.968 -6.759 1.00 78.31 98 HIS A O 1
ATOM 786 N N . ARG A 1 99 ? 8.053 8.369 -7.295 1.00 80.56 99 ARG A N 1
ATOM 787 C CA . ARG A 1 99 ? 8.154 9.557 -6.425 1.00 80.56 99 ARG A CA 1
ATOM 788 C C . ARG A 1 99 ? 7.162 10.662 -6.799 1.00 80.56 99 ARG A C 1
ATOM 790 O O . ARG A 1 99 ? 6.691 11.357 -5.901 1.00 80.56 99 ARG A O 1
ATOM 797 N N . ARG A 1 100 ? 6.851 10.839 -8.089 1.00 78.50 100 ARG A N 1
ATOM 798 C CA . ARG A 1 100 ? 5.864 11.827 -8.556 1.00 78.50 100 ARG A CA 1
ATOM 799 C C . ARG A 1 100 ? 4.439 11.398 -8.219 1.00 78.50 100 ARG A C 1
ATOM 801 O O . ARG A 1 100 ? 3.635 12.232 -7.812 1.00 78.50 100 ARG A O 1
ATOM 808 N N . GLU A 1 101 ? 4.145 10.107 -8.316 1.00 77.75 101 GLU A N 1
ATOM 809 C CA . GLU A 1 101 ? 2.816 9.562 -8.018 1.00 77.75 101 GLU A CA 1
ATOM 810 C C . GLU A 1 101 ? 2.520 9.446 -6.516 1.00 77.75 101 GLU A C 1
ATOM 812 O O . GLU A 1 101 ? 1.356 9.499 -6.110 1.00 77.75 101 GLU A O 1
ATOM 817 N N . ARG A 1 102 ? 3.561 9.353 -5.680 1.00 74.94 102 ARG A N 1
ATOM 818 C CA . ARG A 1 102 ? 3.465 9.065 -4.241 1.00 74.94 102 ARG A CA 1
ATOM 819 C C . ARG A 1 102 ? 2.537 10.000 -3.466 1.00 74.94 102 ARG A C 1
ATOM 821 O O . ARG A 1 102 ? 1.819 9.564 -2.570 1.00 74.94 102 ARG A O 1
ATOM 828 N N . LEU A 1 103 ? 2.517 11.288 -3.811 1.00 66.94 103 LEU A N 1
ATOM 829 C CA . LEU A 1 103 ? 1.625 12.257 -3.162 1.00 66.94 103 LEU A CA 1
ATOM 830 C C . LEU A 1 103 ? 0.149 11.985 -3.490 1.00 66.94 103 LEU A C 1
ATOM 832 O O . LEU A 1 103 ? -0.704 12.080 -2.610 1.00 66.94 103 LEU A O 1
ATOM 836 N N . ALA A 1 104 ? -0.154 11.598 -4.731 1.00 67.69 104 ALA A N 1
ATOM 837 C CA . ALA A 1 104 ? -1.515 11.294 -5.165 1.00 67.69 104 ALA A CA 1
ATOM 838 C C . ALA A 1 104 ? -2.000 9.923 -4.658 1.00 67.69 104 ALA A C 1
ATOM 840 O O . ALA A 1 104 ? -3.190 9.746 -4.387 1.00 67.69 104 ALA A O 1
ATOM 841 N N . THR A 1 105 ? -1.102 8.945 -4.509 1.00 72.69 105 THR A N 1
ATOM 842 C CA . THR A 1 105 ? -1.438 7.611 -3.982 1.00 72.69 105 THR A CA 1
ATOM 843 C C . THR A 1 105 ? -1.522 7.574 -2.460 1.00 72.69 105 THR A C 1
ATOM 845 O O . THR A 1 105 ? -2.310 6.788 -1.925 1.00 72.69 105 THR A O 1
ATOM 848 N N . SER A 1 106 ? -0.773 8.431 -1.759 1.00 75.56 106 SER A N 1
ATOM 849 C CA . SER A 1 106 ? -0.803 8.525 -0.296 1.00 75.56 106 SER A CA 1
ATOM 850 C C . SER A 1 106 ? -2.202 8.877 0.213 1.00 75.56 106 SER A C 1
ATOM 852 O O . SER A 1 106 ? -2.747 8.140 1.035 1.00 75.56 106 SER A O 1
ATOM 854 N N . GLN A 1 107 ? -2.848 9.905 -0.352 1.00 76.88 107 GLN A N 1
ATOM 855 C CA . GLN A 1 107 ? -4.207 10.276 0.056 1.00 76.88 107 GLN A CA 1
ATOM 856 C C . GLN A 1 107 ? -5.210 9.146 -0.209 1.00 76.88 107 GLN A C 1
ATOM 858 O O . GLN A 1 107 ? -5.915 8.735 0.703 1.00 76.88 107 GLN A O 1
ATOM 863 N N . ARG A 1 108 ? -5.182 8.533 -1.401 1.00 78.19 108 ARG A N 1
ATOM 864 C CA . ARG A 1 108 ? -6.063 7.391 -1.724 1.00 78.19 108 ARG A CA 1
ATOM 865 C C . ARG A 1 108 ? -5.889 6.209 -0.771 1.00 78.19 108 ARG A C 1
ATOM 867 O O . ARG A 1 108 ? -6.827 5.447 -0.545 1.00 78.19 108 ARG A O 1
ATOM 874 N N . THR A 1 109 ? -4.682 6.018 -0.246 1.00 80.19 109 THR A N 1
ATOM 875 C CA . THR A 1 109 ? -4.386 4.946 0.713 1.00 80.19 109 THR A CA 1
ATOM 876 C C . THR A 1 109 ? -4.963 5.260 2.076 1.00 80.19 109 THR A C 1
ATOM 878 O O . THR A 1 109 ? -5.584 4.388 2.673 1.00 80.19 109 THR A O 1
ATOM 881 N N . ILE A 1 110 ? -4.816 6.504 2.534 1.00 83.19 110 ILE A N 1
ATOM 882 C CA . ILE A 1 110 ? -5.479 6.991 3.746 1.00 83.19 110 ILE A CA 1
ATOM 883 C C . ILE A 1 110 ? -6.991 6.797 3.615 1.00 83.19 110 ILE A C 1
ATOM 885 O O . ILE A 1 110 ? -7.607 6.244 4.521 1.00 83.19 110 ILE A O 1
ATOM 889 N N . ASP A 1 111 ? -7.566 7.151 2.466 1.00 79.75 111 ASP A N 1
ATOM 890 C CA . ASP A 1 111 ? -9.004 7.026 2.231 1.00 79.75 111 ASP A CA 1
ATOM 891 C C . ASP A 1 111 ? -9.465 5.561 2.261 1.00 79.75 111 ASP A C 1
ATOM 893 O O . ASP A 1 111 ? -10.446 5.201 2.915 1.00 79.75 111 ASP A O 1
ATOM 897 N N . SER A 1 112 ? -8.689 4.682 1.624 1.00 80.44 112 SER A N 1
ATOM 898 C CA . SER A 1 112 ? -8.952 3.240 1.612 1.00 80.44 112 SER A CA 1
ATOM 899 C C . SER A 1 112 ? -8.858 2.627 3.011 1.00 80.44 112 SER A C 1
ATOM 901 O O . SER A 1 112 ? -9.708 1.825 3.386 1.00 80.44 112 SER A O 1
ATOM 903 N N . LEU A 1 113 ? -7.846 3.000 3.798 1.00 85.00 113 LEU A N 1
ATOM 904 C CA . LEU A 1 113 ? -7.669 2.502 5.164 1.00 85.00 113 LEU A CA 1
ATOM 905 C C . LEU A 1 113 ? -8.766 3.024 6.094 1.00 85.00 113 LEU A C 1
ATOM 907 O O . LEU A 1 113 ? -9.293 2.267 6.906 1.00 85.00 113 LEU A O 1
ATOM 911 N N . TRP A 1 114 ? -9.140 4.294 5.959 1.00 85.25 114 TRP A N 1
ATOM 912 C CA . TRP A 1 114 ? -10.255 4.863 6.705 1.00 85.25 114 TRP A CA 1
ATOM 913 C C . TRP A 1 114 ? -11.549 4.093 6.437 1.00 85.25 114 TRP A C 1
ATOM 915 O O . TRP A 1 114 ? -12.232 3.689 7.376 1.00 85.25 114 TRP A O 1
ATOM 925 N N . SER A 1 115 ? -11.854 3.851 5.161 1.00 81.56 115 SER A N 1
ATOM 926 C CA . SER A 1 115 ? -13.004 3.052 4.737 1.00 81.56 115 SER A CA 1
ATOM 927 C C . SER A 1 115 ? -12.975 1.641 5.328 1.00 81.56 115 SER A C 1
ATOM 929 O O . SER A 1 115 ? -13.930 1.212 5.982 1.00 81.56 115 SER A O 1
ATOM 931 N N . LEU A 1 116 ? -11.851 0.942 5.146 1.00 83.94 116 LEU A N 1
ATOM 932 C CA . LEU A 1 116 ? -11.664 -0.442 5.572 1.00 83.94 116 LEU A CA 1
ATOM 933 C C . LEU A 1 116 ? -11.910 -0.603 7.078 1.00 83.94 116 LEU A C 1
ATOM 935 O O . LEU A 1 116 ? -12.588 -1.534 7.509 1.00 83.94 116 LEU A O 1
ATOM 939 N N . TYR A 1 117 ? -11.421 0.345 7.880 1.00 86.94 117 TYR A N 1
ATOM 940 C CA . TYR A 1 117 ? -11.504 0.298 9.339 1.00 86.94 117 TYR A CA 1
ATOM 941 C C . TYR A 1 117 ? -12.639 1.140 9.936 1.00 86.94 117 TYR A C 1
ATOM 943 O O . TYR A 1 117 ? -12.684 1.322 11.155 1.00 86.94 117 TYR A O 1
ATOM 951 N N . ARG A 1 118 ? -13.611 1.595 9.127 1.00 83.50 118 ARG A N 1
ATOM 952 C CA . ARG A 1 118 ? -14.730 2.437 9.599 1.00 83.50 118 ARG A CA 1
ATOM 953 C C . ARG A 1 118 ? -15.535 1.809 10.743 1.00 83.50 118 ARG A C 1
ATOM 955 O O . ARG A 1 118 ? -16.026 2.514 11.617 1.00 83.50 118 ARG A O 1
ATOM 962 N N . GLY A 1 119 ? -15.634 0.475 10.764 1.00 82.62 119 GLY A N 1
ATOM 963 C CA . GLY A 1 119 ? -16.358 -0.292 11.785 1.00 82.62 119 GLY A CA 1
ATOM 964 C C . GLY A 1 119 ? -15.627 -0.462 13.125 1.00 82.62 119 GLY A C 1
ATOM 965 O O . GLY A 1 119 ? -16.178 -1.088 14.038 1.00 82.62 119 GLY A O 1
ATOM 966 N N . LEU A 1 120 ? -14.396 0.042 13.256 1.00 86.31 120 LEU A N 1
ATOM 967 C CA . LEU A 1 120 ? -13.635 0.025 14.507 1.00 86.31 120 LEU A CA 1
ATOM 968 C C . LEU A 1 120 ? -13.912 1.276 15.347 1.00 86.31 120 LEU A C 1
ATOM 970 O O . LEU A 1 120 ? -14.088 2.366 14.802 1.00 86.31 120 LEU A O 1
ATOM 974 N N . THR A 1 121 ? -13.889 1.157 16.675 1.00 89.19 121 THR A N 1
ATOM 975 C CA . THR A 1 121 ? -13.822 2.328 17.572 1.00 89.19 121 THR A CA 1
ATOM 976 C C . THR A 1 121 ? -12.419 2.943 17.563 1.00 89.19 121 THR A C 1
ATOM 978 O O . THR A 1 121 ? -11.465 2.322 17.091 1.00 89.19 121 THR A O 1
ATOM 981 N N . ASP A 1 122 ? -12.265 4.180 18.048 1.00 86.50 122 ASP A N 1
ATOM 982 C CA . ASP A 1 122 ? -10.948 4.842 18.106 1.00 86.50 122 ASP A CA 1
ATOM 983 C C . ASP A 1 122 ? -9.970 4.080 19.005 1.00 86.50 122 ASP A C 1
ATOM 985 O O . ASP A 1 122 ? -8.771 4.057 18.736 1.00 86.50 122 ASP A O 1
ATOM 989 N N . GLU A 1 123 ? -10.469 3.436 20.059 1.00 88.25 123 GLU A N 1
ATOM 990 C CA . GLU A 1 123 ? -9.681 2.601 20.964 1.00 88.25 123 GLU A CA 1
ATOM 991 C C . GLU A 1 123 ? -9.243 1.295 20.292 1.00 88.25 123 GLU A C 1
ATOM 993 O O . GLU A 1 123 ? -8.092 0.890 20.443 1.00 88.25 123 GLU A O 1
ATOM 998 N N . GLU A 1 124 ? -10.130 0.652 19.525 1.00 89.12 124 GLU A N 1
ATOM 999 C CA . GLU A 1 124 ? -9.798 -0.550 18.749 1.00 89.12 124 GLU A CA 1
ATOM 1000 C C . GLU A 1 124 ? -8.740 -0.244 17.680 1.00 89.12 124 GLU A C 1
ATOM 1002 O O . GLU A 1 124 ? -7.775 -0.997 17.531 1.00 89.12 124 GLU A O 1
ATOM 1007 N N . LEU A 1 125 ? -8.885 0.883 16.975 1.00 88.69 125 LEU A N 1
ATOM 1008 C CA . LEU A 1 125 ? -7.927 1.327 15.965 1.00 88.69 125 LEU A CA 1
ATOM 1009 C C . LEU A 1 125 ? -6.583 1.729 16.592 1.00 88.69 125 LEU A C 1
ATOM 1011 O O . LEU A 1 125 ? -5.535 1.346 16.077 1.00 88.69 125 LEU A O 1
ATOM 1015 N N . GLU A 1 126 ? -6.586 2.433 17.730 1.00 87.94 126 GLU A N 1
ATOM 1016 C CA . GLU A 1 126 ? -5.351 2.749 18.463 1.00 87.94 126 GLU A CA 1
ATOM 1017 C C . GLU A 1 126 ? -4.626 1.478 18.902 1.00 87.94 126 GLU A C 1
ATOM 1019 O O . GLU A 1 126 ? -3.406 1.377 18.768 1.00 87.94 126 GLU A O 1
ATOM 1024 N N . HIS A 1 127 ? -5.373 0.495 19.411 1.00 86.81 127 HIS A N 1
ATOM 1025 C CA . HIS A 1 127 ? -4.809 -0.784 19.817 1.00 86.81 127 HIS A CA 1
ATOM 1026 C C . HIS A 1 127 ? -4.163 -1.505 18.631 1.00 86.81 127 HIS A C 1
ATOM 1028 O O . HIS A 1 127 ? -3.054 -2.025 18.762 1.00 86.81 127 HIS A O 1
ATOM 1034 N N . TYR A 1 128 ? -4.808 -1.475 17.461 1.00 87.50 128 TYR A N 1
ATOM 1035 C CA . TYR A 1 128 ? -4.245 -2.048 16.243 1.00 87.50 128 TYR A CA 1
ATOM 1036 C C . TYR A 1 128 ? -2.952 -1.344 15.822 1.00 87.50 128 TYR A C 1
ATOM 1038 O O . TYR A 1 128 ? -1.918 -1.993 15.671 1.00 87.50 128 TYR A O 1
ATOM 1046 N N . VAL A 1 129 ? -2.960 -0.013 15.733 1.00 87.38 129 VAL A N 1
ATOM 1047 C CA . VAL A 1 129 ? -1.765 0.784 15.408 1.00 87.38 129 VAL A CA 1
ATOM 1048 C C . VAL A 1 129 ? -0.618 0.503 16.385 1.00 87.38 129 VAL A C 1
ATOM 1050 O O . VAL A 1 129 ? 0.529 0.329 15.972 1.00 87.38 129 VAL A O 1
ATOM 1053 N N . ALA A 1 130 ? -0.905 0.420 17.686 1.00 84.00 130 ALA A N 1
ATOM 1054 C CA . ALA A 1 130 ? 0.094 0.104 18.704 1.00 84.00 130 ALA A CA 1
ATOM 1055 C C . ALA A 1 130 ? 0.662 -1.317 18.548 1.00 84.00 130 ALA A C 1
ATOM 1057 O O . ALA A 1 130 ? 1.851 -1.527 18.791 1.00 84.00 130 ALA A O 1
ATOM 1058 N N . SER A 1 131 ? -0.162 -2.272 18.110 1.00 81.75 131 SER A N 1
ATOM 1059 C CA . SER A 1 131 ? 0.243 -3.663 17.890 1.00 81.75 131 SER A CA 1
ATOM 1060 C C . SER A 1 131 ? 1.195 -3.858 16.700 1.00 81.75 131 SER A C 1
ATOM 1062 O O . SER A 1 131 ? 1.955 -4.826 16.680 1.00 81.75 131 SER A O 1
ATOM 1064 N N . LEU A 1 132 ? 1.181 -2.923 15.742 1.00 77.81 132 LEU A N 1
ATOM 1065 C CA . LEU A 1 132 ? 2.013 -2.935 14.533 1.00 77.81 132 LEU A CA 1
ATOM 1066 C C . LEU A 1 132 ? 3.348 -2.193 14.702 1.00 77.81 132 LEU A C 1
ATOM 1068 O O . LEU A 1 132 ? 4.231 -2.299 13.853 1.00 77.81 132 LEU A O 1
ATOM 1072 N N . ASN A 1 133 ? 3.522 -1.431 15.785 1.00 66.31 133 ASN A N 1
ATOM 1073 C CA . ASN A 1 133 ? 4.713 -0.608 15.977 1.00 66.31 133 ASN A CA 1
ATOM 1074 C C . ASN A 1 133 ? 5.979 -1.475 16.251 1.00 66.31 133 ASN A C 1
ATOM 1076 O O . ASN A 1 133 ? 5.901 -2.486 16.955 1.00 66.31 133 ASN A O 1
ATOM 1080 N N . PRO A 1 134 ? 7.179 -1.079 15.773 1.00 51.53 134 PRO A N 1
ATOM 1081 C CA . PRO A 1 134 ? 8.306 -1.968 15.435 1.00 51.53 134 PRO A CA 1
ATOM 1082 C C . PRO A 1 134 ? 8.999 -2.760 16.547 1.00 51.53 134 PRO A C 1
ATOM 1084 O O . PRO A 1 134 ? 9.973 -3.451 16.262 1.00 51.53 134 PRO A O 1
ATOM 1087 N N . ARG A 1 135 ? 8.551 -2.718 17.806 1.00 46.88 135 ARG A N 1
ATOM 1088 C CA . ARG A 1 135 ? 9.153 -3.591 18.831 1.00 46.88 135 ARG A CA 1
ATOM 1089 C C . ARG A 1 135 ? 8.828 -5.075 18.621 1.00 46.88 135 ARG A C 1
ATOM 1091 O O . ARG A 1 135 ? 9.505 -5.900 19.218 1.00 46.88 135 ARG A O 1
ATOM 1098 N N . MET A 1 136 ? 7.869 -5.411 17.751 1.00 45.16 136 MET A N 1
ATOM 1099 C CA . MET A 1 136 ? 7.581 -6.794 17.334 1.00 45.16 136 MET A CA 1
ATOM 1100 C C . MET A 1 136 ? 7.911 -7.105 15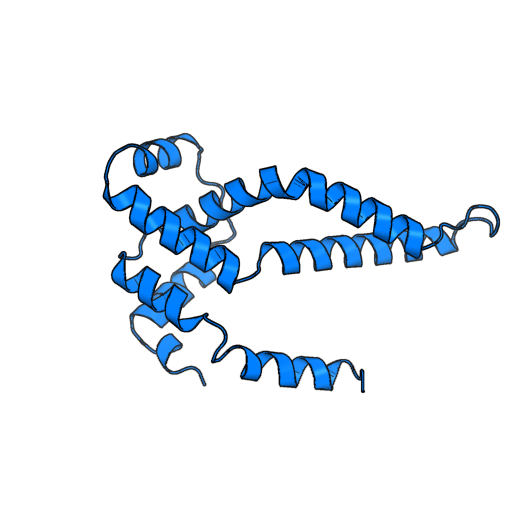.861 1.00 45.16 136 MET A C 1
ATOM 1102 O O . MET A 1 136 ? 7.941 -8.273 15.487 1.00 45.16 136 MET A O 1
ATOM 1106 N N . ALA A 1 137 ? 8.206 -6.106 15.019 1.00 42.09 137 ALA A N 1
ATOM 1107 C CA . ALA A 1 137 ? 8.509 -6.329 13.596 1.00 42.09 137 ALA A CA 1
ATOM 1108 C C . ALA A 1 137 ? 9.869 -7.020 13.356 1.00 42.09 137 ALA A C 1
ATOM 1110 O O . ALA A 1 137 ? 10.054 -7.665 12.324 1.00 42.09 137 ALA A O 1
ATOM 1111 N N . ASN A 1 138 ? 10.791 -6.952 14.326 1.00 36.00 138 ASN A N 1
ATOM 1112 C CA . ASN A 1 138 ? 12.068 -7.674 14.274 1.00 36.00 138 ASN A CA 1
ATOM 1113 C C . ASN A 1 138 ? 11.909 -9.206 14.293 1.00 36.00 138 ASN A C 1
ATOM 1115 O O . ASN A 1 138 ? 12.809 -9.900 13.831 1.00 36.00 138 ASN A O 1
ATOM 1119 N N . ASP A 1 139 ? 10.765 -9.736 14.743 1.00 41.56 139 ASP A N 1
ATOM 1120 C CA . ASP A 1 139 ? 10.511 -11.184 14.740 1.00 41.56 139 ASP A CA 1
ATOM 1121 C C . ASP A 1 139 ? 10.021 -11.703 13.371 1.00 41.56 139 ASP A C 1
ATOM 1123 O O . ASP A 1 139 ? 10.022 -12.911 13.132 1.00 41.56 139 ASP A O 1
ATOM 1127 N N . PHE A 1 140 ? 9.620 -10.815 12.448 1.00 39.19 140 PHE A N 1
ATOM 1128 C CA . PHE A 1 140 ? 9.128 -11.186 11.109 1.00 39.19 140 PHE A CA 1
ATOM 1129 C C . PHE A 1 140 ? 10.140 -10.948 9.976 1.00 39.19 140 PHE A C 1
ATOM 1131 O O . PHE A 1 140 ? 10.024 -11.565 8.914 1.00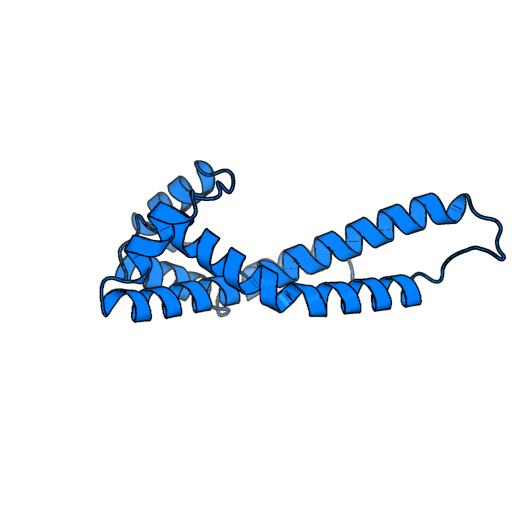 39.19 140 PHE A O 1
ATOM 1138 N N . THR A 1 141 ? 11.157 -10.108 10.184 1.00 40.75 141 THR A N 1
ATOM 1139 C CA . THR A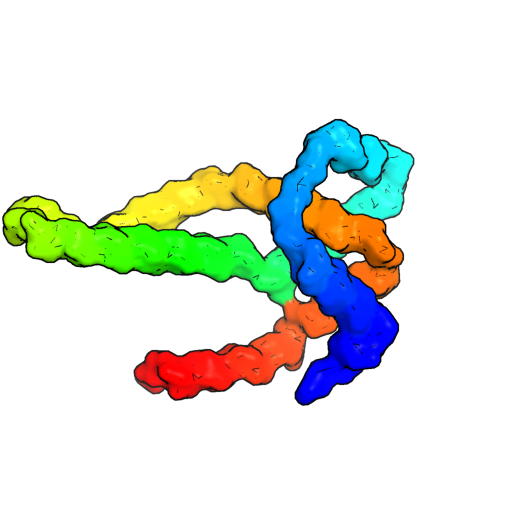 1 141 ? 12.230 -9.872 9.201 1.00 40.75 141 THR A CA 1
ATOM 1140 C C . THR A 1 141 ? 13.354 -10.908 9.271 1.00 40.75 1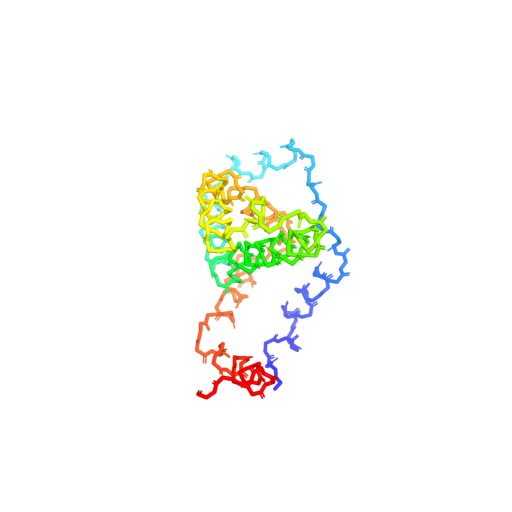41 THR A C 1
ATOM 1142 O O . THR A 1 141 ? 13.938 -11.231 8.235 1.00 40.75 141 THR A O 1
ATOM 1145 N N . GLU A 1 142 ? 13.619 -11.509 10.437 1.00 36.66 142 GLU A N 1
ATOM 1146 C CA . GLU A 1 142 ? 14.625 -12.576 10.575 1.00 36.66 142 GLU A CA 1
ATOM 1147 C C . GLU A 1 142 ? 14.347 -13.830 9.713 1.00 36.66 142 GLU A C 1
ATOM 1149 O O . GLU A 1 142 ? 15.285 -14.346 9.093 1.00 36.66 142 GLU A O 1
ATOM 1154 N N . PRO A 1 143 ? 13.102 -14.337 9.606 1.00 41.12 143 PRO A N 1
ATOM 1155 C CA . PRO A 1 143 ? 12.815 -15.502 8.769 1.00 41.12 143 PRO A CA 1
ATOM 1156 C C . PRO A 1 143 ? 12.955 -15.220 7.267 1.00 41.12 143 PRO A C 1
ATOM 1158 O O . PRO A 1 143 ? 13.404 -16.091 6.523 1.00 41.12 143 PRO A O 1
ATOM 1161 N N . CYS A 1 144 ? 12.621 -14.006 6.811 1.00 36.47 144 CYS A N 1
ATOM 1162 C CA . CYS A 1 144 ? 12.713 -13.648 5.393 1.00 36.47 144 CYS A CA 1
ATOM 1163 C C . CYS A 1 144 ? 14.169 -13.445 4.943 1.00 36.47 144 CYS A C 1
ATOM 1165 O O . CYS A 1 144 ? 14.533 -13.875 3.850 1.00 36.47 144 CYS A O 1
ATOM 1167 N N . ALA A 1 145 ? 15.032 -12.888 5.799 1.00 43.47 145 ALA A N 1
ATOM 1168 C CA . ALA A 1 145 ? 16.461 -12.752 5.503 1.00 43.47 145 ALA A CA 1
ATOM 1169 C C . ALA A 1 145 ? 17.175 -14.116 5.382 1.00 43.47 145 ALA A C 1
ATOM 1171 O O . ALA A 1 145 ? 18.056 -14.282 4.538 1.00 43.47 145 ALA A O 1
ATOM 1172 N N . ARG A 1 146 ? 16.759 -15.129 6.162 1.00 41.94 146 ARG A N 1
ATOM 1173 C CA . ARG A 1 146 ? 17.299 -16.500 6.046 1.00 41.94 146 ARG A CA 1
ATOM 1174 C C . ARG A 1 146 ? 16.840 -17.238 4.788 1.00 41.94 146 ARG A C 1
ATOM 1176 O O . ARG A 1 146 ? 17.551 -18.131 4.340 1.00 41.94 146 ARG A O 1
ATOM 1183 N N . LEU A 1 147 ? 15.690 -16.880 4.216 1.00 41.88 147 LEU A N 1
ATOM 1184 C CA . LEU A 1 147 ? 15.179 -17.504 2.990 1.00 41.88 147 LEU A CA 1
ATOM 1185 C C . LEU A 1 147 ? 15.829 -16.953 1.711 1.00 41.88 147 LEU A C 1
ATOM 1187 O O . LEU A 1 147 ? 15.882 -17.672 0.718 1.00 41.88 147 LEU A O 1
ATOM 1191 N N . PHE A 1 148 ? 16.363 -15.725 1.738 1.00 42.06 148 PHE A N 1
ATOM 1192 C CA . PHE A 1 148 ? 16.938 -15.067 0.554 1.00 42.06 148 PHE A CA 1
ATOM 1193 C C . PHE A 1 148 ? 18.456 -14.836 0.595 1.00 42.06 148 PHE A C 1
ATOM 1195 O O . PHE A 1 148 ? 18.994 -14.189 -0.297 1.00 42.06 148 PHE A O 1
ATOM 1202 N N . GLY A 1 149 ? 19.168 -15.428 1.558 1.00 46.09 149 GLY A N 1
ATOM 1203 C CA . GLY A 1 149 ? 20.594 -15.735 1.403 1.00 46.09 149 GLY A CA 1
ATOM 1204 C C . GLY A 1 149 ? 21.517 -14.550 1.105 1.00 46.09 149 GLY A C 1
ATOM 1205 O O . GLY A 1 149 ? 22.431 -14.687 0.297 1.00 46.09 149 GLY A O 1
ATOM 1206 N N . THR A 1 150 ? 21.327 -13.409 1.763 1.00 46.66 150 THR A N 1
ATOM 1207 C CA . THR A 1 150 ? 22.334 -12.339 1.772 1.00 46.66 150 THR A CA 1
ATOM 1208 C C . THR A 1 150 ? 22.954 -12.262 3.161 1.00 46.66 150 THR A C 1
ATOM 1210 O O . THR A 1 150 ? 22.399 -11.633 4.062 1.00 46.66 150 THR A O 1
ATOM 1213 N N . SER A 1 151 ? 24.064 -12.984 3.337 1.00 46.66 151 SER A N 1
ATOM 1214 C CA . SER A 1 151 ? 25.052 -12.711 4.391 1.00 46.66 151 SER A CA 1
ATOM 1215 C C . SER A 1 151 ? 26.042 -11.660 3.912 1.00 46.66 151 SER A C 1
ATOM 1217 O O . SER A 1 151 ? 26.326 -11.658 2.692 1.00 46.66 151 SER A O 1
#

Foldseek 3Di:
DQPVCPDPLNVVLVVLVVPDDLDDDDPVVLVVVCPDDPVNVLLLVLLLLVCVLVVVLVVVLVVVLVVVLVVLVVVLVVDDPVPRDDSVVSSVVSVVVSVVCVVVVVVVSSSSSCVSCVVDDSVSSNVVSVSSPPVCVVVVVVVVCVVPDDD